Protein AF-X1PSM3-F1 (afdb_monomer_lite)

InterPro domains:
  IPR003000 Sirtuin family [PF02146] (12-45)
  IPR026590 Sirtuin family, catalytic core domain [PS50305] (1-72)
  IPR029035 DHS-like NAD/FAD-binding domain superfamily [SSF52467] (3-70)
  IPR050134 NAD-dependent sirtuin protein deacylases [PTHR11085] (3-70)

Foldseek 3Di:
DDDDPADEAEEEQVQQVVQVAAAQDPCLHPVNCVVVVHDHDDDDPPSGDHDPSNVVVVVCVVVVNHRYYHYD

Organism: NCBI:txid412755

Radius of gyration: 15.35 Å; chains: 1; bounding box: 39×18×39 Å

pLDDT: mean 94.05, std 6.53, range [58.28, 98.44]

Structure (mmCIF, N/CA/C/O backbone):
data_AF-X1PSM3-F1
#
_entry.id   AF-X1PSM3-F1
#
loop_
_atom_site.group_PDB
_atom_site.id
_atom_site.type_symbol
_atom_site.label_atom_id
_atom_site.label_alt_id
_atom_site.label_comp_id
_atom_site.label_asym_id
_atom_site.label_entity_id
_atom_site.label_seq_id
_atom_site.pdbx_PDB_ins_code
_atom_site.Cartn_x
_atom_site.Cartn_y
_atom_site.Cartn_z
_atom_site.occupancy
_atom_site.B_iso_or_equiv
_atom_site.auth_seq_id
_atom_site.auth_comp_id
_atom_site.auth_asym_id
_atom_site.auth_atom_id
_atom_site.pdbx_PDB_model_num
ATOM 1 N N . MET A 1 1 ? -23.715 7.952 7.816 1.00 58.28 1 MET A N 1
ATOM 2 C CA . MET A 1 1 ? -23.225 7.115 8.937 1.00 58.28 1 MET A CA 1
ATOM 3 C C . MET A 1 1 ? -22.657 5.846 8.314 1.00 58.28 1 MET A C 1
ATOM 5 O O . MET A 1 1 ? -23.253 5.392 7.349 1.00 58.28 1 MET A O 1
ATOM 9 N N . PHE A 1 2 ? -21.498 5.335 8.743 1.00 69.00 2 PHE A N 1
ATOM 10 C CA . PHE A 1 2 ? -20.932 4.120 8.132 1.00 69.00 2 PHE A CA 1
ATOM 11 C C . PHE A 1 2 ? -21.798 2.908 8.496 1.00 69.00 2 PHE A C 1
ATOM 13 O O . PHE A 1 2 ? -22.071 2.684 9.670 1.00 69.00 2 PHE A O 1
ATOM 20 N N . GLU A 1 3 ? -22.255 2.180 7.480 1.00 84.19 3 GLU A N 1
ATOM 21 C CA . GLU A 1 3 ? -23.311 1.159 7.585 1.00 84.19 3 GL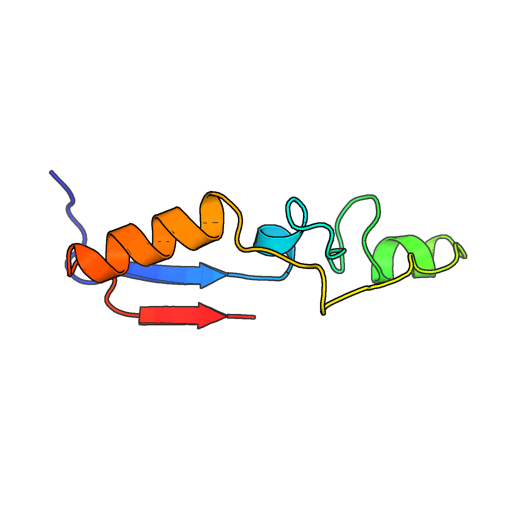U A CA 1
ATOM 22 C C . GLU A 1 3 ? -22.759 -0.265 7.787 1.00 84.19 3 GLU A C 1
ATOM 24 O O . GLU A 1 3 ? -23.450 -1.155 8.284 1.00 84.19 3 GLU A O 1
ATOM 29 N N . ALA A 1 4 ? -21.493 -0.490 7.425 1.00 91.06 4 ALA A N 1
ATOM 30 C CA . ALA A 1 4 ? -20.856 -1.796 7.523 1.00 91.06 4 ALA A CA 1
ATOM 31 C C . ALA A 1 4 ? -20.495 -2.142 8.977 1.00 91.06 4 ALA A C 1
ATOM 33 O O . ALA A 1 4 ? -19.787 -1.391 9.646 1.00 91.06 4 ALA A O 1
ATOM 34 N N . LYS A 1 5 ? -20.930 -3.322 9.438 1.00 92.62 5 LYS A N 1
ATOM 35 C CA . LYS A 1 5 ? -20.571 -3.867 10.762 1.00 92.62 5 LYS A CA 1
ATOM 36 C C . LYS A 1 5 ? -19.129 -4.382 10.826 1.00 92.62 5 LYS A C 1
ATOM 38 O O . LYS A 1 5 ? -18.518 -4.339 11.887 1.00 92.62 5 LYS A O 1
ATOM 43 N N . HIS A 1 6 ? -18.604 -4.867 9.699 1.00 95.56 6 HIS A N 1
ATOM 44 C CA . HIS A 1 6 ? -17.257 -5.421 9.587 1.00 95.56 6 HIS A CA 1
ATOM 45 C C . HIS A 1 6 ? -16.576 -4.885 8.329 1.00 95.56 6 HIS A C 1
ATOM 47 O O . HIS A 1 6 ? -16.975 -5.223 7.215 1.00 95.56 6 HIS A O 1
ATOM 53 N N . LEU A 1 7 ? -15.560 -4.041 8.506 1.00 96.12 7 LEU A N 1
ATOM 54 C CA . LEU A 1 7 ? -14.757 -3.514 7.407 1.00 96.12 7 LEU A CA 1
ATOM 55 C C . LEU A 1 7 ? -13.507 -4.373 7.234 1.00 96.12 7 LEU A C 1
ATOM 57 O O . LEU A 1 7 ? -12.680 -4.461 8.142 1.00 96.12 7 LEU A O 1
ATOM 61 N N . VAL A 1 8 ? -13.347 -4.957 6.051 1.00 97.38 8 VAL A N 1
ATOM 62 C CA . VAL A 1 8 ? -12.131 -5.670 5.653 1.00 97.38 8 VAL A CA 1
ATOM 63 C C . VAL A 1 8 ? -11.512 -4.940 4.472 1.00 97.38 8 VAL A C 1
ATOM 65 O O . VAL A 1 8 ? -12.206 -4.637 3.503 1.00 97.38 8 VAL A O 1
ATOM 68 N N . VAL A 1 9 ? -10.215 -4.651 4.555 1.00 97.94 9 VAL A N 1
ATOM 69 C CA . VAL A 1 9 ? -9.466 -4.006 3.472 1.00 97.94 9 VAL A CA 1
ATOM 70 C C . VAL A 1 9 ? -8.547 -5.034 2.827 1.00 97.94 9 VAL A C 1
ATOM 72 O O . VAL A 1 9 ? -7.739 -5.660 3.508 1.00 97.94 9 VAL A O 1
ATOM 75 N N . PHE A 1 10 ? -8.663 -5.183 1.510 1.00 98.38 10 PHE A N 1
ATOM 76 C CA . PHE A 1 10 ? -7.727 -5.946 0.693 1.00 98.38 10 PHE A CA 1
ATOM 77 C C . PHE A 1 10 ? -6.795 -4.964 -0.005 1.00 98.38 10 PHE A C 1
ATOM 79 O O . PHE A 1 10 ? -7.262 -4.049 -0.687 1.00 98.38 10 PHE A O 1
ATOM 86 N N . THR A 1 11 ? -5.491 -5.145 0.160 1.00 98.06 11 THR A N 1
ATOM 87 C CA . THR A 1 11 ? -4.482 -4.352 -0.543 1.00 98.06 11 THR A CA 1
ATOM 88 C C . THR A 1 11 ? -3.679 -5.242 -1.474 1.00 98.06 11 THR A C 1
ATOM 90 O O . THR A 1 11 ? -3.596 -6.451 -1.287 1.00 98.06 11 THR A O 1
ATOM 93 N N . GLY A 1 12 ? -3.090 -4.631 -2.494 1.00 97.75 12 GLY A N 1
ATOM 94 C CA . GLY A 1 12 ? -2.079 -5.271 -3.324 1.00 97.75 12 GLY A CA 1
ATOM 95 C C . GLY A 1 12 ? -0.945 -4.298 -3.610 1.00 97.75 12 GLY A C 1
ATOM 96 O O . GLY A 1 12 ? -1.016 -3.141 -3.195 1.00 97.75 12 GLY A O 1
ATOM 97 N N . ALA A 1 13 ? 0.053 -4.724 -4.389 1.00 96.50 13 ALA A N 1
ATOM 98 C CA . ALA A 1 13 ? 1.232 -3.908 -4.726 1.00 96.50 13 ALA A CA 1
ATOM 99 C C . ALA A 1 13 ? 0.925 -2.480 -5.233 1.00 96.50 13 ALA A C 1
ATOM 101 O O . ALA A 1 13 ? 1.739 -1.577 -5.062 1.00 96.50 13 ALA A O 1
ATOM 102 N N . GLY A 1 14 ? -0.261 -2.259 -5.814 1.00 96.50 14 GLY A N 1
ATOM 103 C CA . GLY A 1 14 ? -0.719 -0.940 -6.256 1.00 96.50 14 GLY A CA 1
ATOM 104 C C . GLY A 1 14 ? -0.684 0.133 -5.161 1.00 96.50 14 GLY A C 1
ATOM 105 O O . GLY A 1 14 ? -0.320 1.27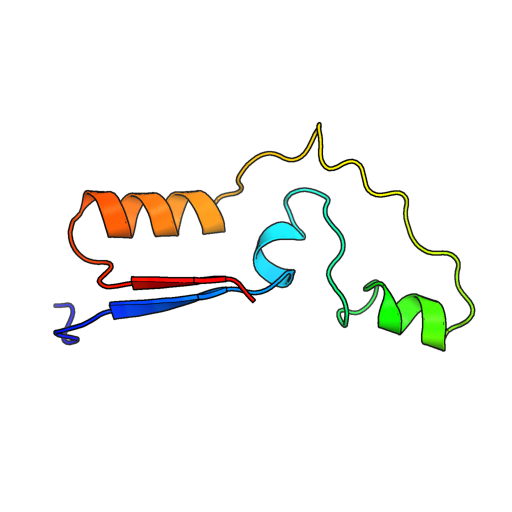2 -5.452 1.00 96.50 14 GLY A O 1
ATOM 106 N N . ILE A 1 15 ? -0.973 -0.226 -3.901 1.00 97.62 15 ILE A N 1
ATOM 107 C CA . ILE A 1 15 ? -0.952 0.731 -2.782 1.00 97.62 15 ILE A CA 1
ATOM 108 C C . ILE A 1 15 ? 0.448 1.301 -2.535 1.00 97.62 15 ILE A C 1
ATOM 110 O O . ILE A 1 15 ? 0.563 2.362 -1.942 1.00 97.62 15 ILE A O 1
ATOM 114 N N . SER A 1 16 ? 1.511 0.641 -2.997 1.00 96.69 16 SER A N 1
ATOM 115 C CA . SER A 1 16 ? 2.902 1.042 -2.756 1.00 96.69 16 SER A CA 1
ATOM 116 C C . SER A 1 16 ? 3.562 1.734 -3.953 1.00 96.69 16 SER A C 1
ATOM 118 O O . SER A 1 16 ? 4.736 2.092 -3.872 1.00 96.69 16 SER A O 1
ATOM 120 N N . THR A 1 17 ? 2.820 1.975 -5.039 1.00 95.31 17 THR A N 1
ATOM 121 C CA . THR A 1 17 ? 3.350 2.630 -6.251 1.00 95.31 17 THR A CA 1
ATOM 122 C C . THR A 1 17 ? 3.851 4.047 -5.990 1.00 95.31 17 THR A C 1
ATOM 124 O O . THR A 1 17 ? 4.946 4.404 -6.418 1.00 95.31 17 THR A O 1
ATOM 127 N N . GLU A 1 18 ? 3.112 4.825 -5.200 1.00 95.00 18 GLU A N 1
ATOM 128 C CA . GLU A 1 18 ? 3.520 6.165 -4.756 1.00 95.00 18 GLU A CA 1
ATOM 129 C C . GLU A 1 18 ? 4.675 6.138 -3.742 1.00 95.00 18 GLU A C 1
ATOM 131 O O . GLU A 1 18 ? 5.369 7.134 -3.574 1.00 95.00 18 GLU A O 1
ATOM 136 N N . SER A 1 19 ? 4.926 4.987 -3.108 1.00 95.19 19 SER A N 1
ATOM 137 C CA . SER A 1 19 ? 6.084 4.763 -2.228 1.00 95.19 19 SER A CA 1
ATOM 138 C C . SER A 1 19 ? 7.346 4.354 -3.003 1.00 95.19 19 SER A C 1
ATOM 140 O O . SER A 1 19 ? 8.326 3.921 -2.403 1.00 95.19 19 SER A O 1
ATOM 142 N N . GLY A 1 20 ? 7.327 4.443 -4.338 1.00 92.75 20 GLY A N 1
ATOM 143 C CA . GLY A 1 20 ? 8.462 4.110 -5.204 1.00 92.75 20 GLY A CA 1
ATOM 144 C C . GLY A 1 20 ? 8.624 2.617 -5.503 1.00 92.75 20 GLY A C 1
ATOM 145 O O . GLY A 1 20 ? 9.535 2.238 -6.241 1.00 92.75 20 GLY A O 1
ATOM 146 N N . LEU A 1 21 ? 7.737 1.760 -4.987 1.00 93.88 21 LEU A N 1
ATOM 147 C CA . LEU A 1 21 ? 7.760 0.326 -5.266 1.00 93.88 21 LEU A CA 1
ATOM 148 C C . LEU A 1 21 ? 6.910 0.020 -6.507 1.00 93.88 21 LEU A C 1
ATOM 150 O O . LEU A 1 21 ? 5.742 0.399 -6.557 1.00 93.88 21 LEU A O 1
ATOM 154 N N . PRO A 1 22 ? 7.445 -0.670 -7.528 1.00 94.44 22 PRO A N 1
ATOM 155 C CA . PRO A 1 22 ? 6.675 -0.978 -8.723 1.00 94.44 22 PRO A CA 1
ATOM 156 C C . PRO A 1 22 ? 5.563 -1.980 -8.409 1.00 94.44 22 PRO A C 1
ATOM 158 O O . PRO A 1 22 ? 5.774 -2.954 -7.683 1.00 94.44 22 PRO A O 1
ATOM 161 N N . ASP A 1 23 ? 4.402 -1.790 -9.032 1.00 95.62 23 ASP A N 1
ATOM 162 C CA . ASP A 1 23 ? 3.387 -2.834 -9.068 1.00 95.62 23 ASP A CA 1
ATOM 163 C C . ASP A 1 23 ? 3.771 -3.960 -10.049 1.00 95.62 23 ASP A C 1
ATOM 165 O O . ASP A 1 23 ? 4.811 -3.955 -10.717 1.00 95.62 23 ASP A O 1
ATOM 169 N N . PHE A 1 24 ? 2.904 -4.963 -10.142 1.00 95.88 24 PHE A N 1
ATOM 170 C CA . PHE A 1 24 ? 3.117 -6.092 -11.036 1.00 95.88 24 PHE A CA 1
ATOM 171 C C . PHE A 1 24 ? 2.566 -5.872 -12.449 1.00 95.88 24 PHE A C 1
ATOM 173 O O . PHE A 1 24 ? 3.188 -6.315 -13.411 1.00 95.88 24 PHE A O 1
ATOM 180 N N . ARG A 1 25 ? 1.387 -5.253 -12.587 1.00 96.69 25 ARG A N 1
ATOM 181 C CA . ARG A 1 25 ? 0.574 -5.286 -13.823 1.00 96.69 25 ARG A CA 1
ATOM 182 C C . ARG A 1 25 ? 0.108 -3.914 -14.313 1.00 96.69 25 ARG A C 1
ATOM 184 O O . ARG A 1 25 ? -0.611 -3.848 -15.306 1.00 96.69 25 ARG A O 1
ATOM 191 N N . GLY A 1 26 ? 0.492 -2.832 -13.646 1.00 95.69 2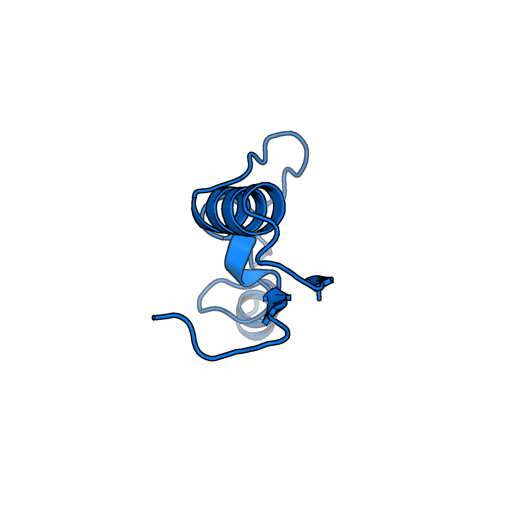6 GLY A N 1
ATOM 192 C CA . GLY A 1 26 ? 0.225 -1.479 -14.109 1.00 95.69 26 GLY A CA 1
ATOM 193 C C . GLY A 1 26 ? 0.981 -1.164 -15.402 1.00 95.69 26 GLY A C 1
ATOM 194 O O . GLY A 1 26 ? 1.751 -1.994 -15.899 1.00 95.69 26 GLY A O 1
ATOM 195 N N . PRO A 1 27 ? 0.804 0.043 -15.967 1.00 95.38 27 PRO A N 1
ATOM 196 C CA . PRO A 1 27 ? 1.405 0.429 -17.249 1.00 95.38 27 PRO A CA 1
ATOM 197 C C . PRO A 1 27 ? 2.925 0.213 -17.327 1.00 95.38 27 PRO A C 1
ATOM 199 O O . PRO A 1 27 ? 3.461 -0.097 -18.398 1.00 95.38 27 PRO A O 1
ATOM 202 N N . ASP A 1 28 ? 3.582 0.342 -16.172 1.00 93.75 28 ASP A N 1
ATOM 203 C CA . ASP A 1 28 ? 5.023 0.215 -15.966 1.00 93.75 28 ASP A CA 1
ATOM 204 C C . ASP A 1 28 ? 5.385 -0.875 -14.932 1.00 93.75 28 ASP A C 1
ATOM 206 O O . ASP A 1 28 ? 6.501 -0.903 -14.407 1.00 93.75 28 ASP A O 1
ATOM 210 N N . GLY A 1 29 ? 4.436 -1.772 -14.642 1.00 95.25 29 GLY A N 1
ATOM 211 C CA . GLY A 1 29 ? 4.594 -2.873 -13.699 1.00 95.25 29 GLY A CA 1
ATOM 212 C C . GLY A 1 29 ? 5.574 -3.940 -14.177 1.00 95.25 29 GLY A C 1
ATOM 213 O O . GLY A 1 29 ? 5.894 -4.035 -15.365 1.00 95.25 29 GLY A O 1
ATOM 214 N N . ILE A 1 30 ? 6.045 -4.773 -13.252 1.00 95.69 30 ILE A N 1
ATOM 215 C CA . ILE A 1 30 ? 7.093 -5.777 -13.510 1.00 95.69 30 ILE A CA 1
ATOM 216 C C . ILE A 1 30 ? 6.735 -6.684 -14.699 1.00 95.69 30 ILE A C 1
ATOM 218 O O . ILE A 1 30 ? 7.522 -6.812 -15.638 1.00 95.69 30 ILE A O 1
ATOM 222 N N . TRP A 1 31 ? 5.537 -7.270 -14.699 1.00 96.38 31 TRP A N 1
ATOM 223 C CA . TRP A 1 31 ? 5.089 -8.190 -15.747 1.00 96.38 31 TRP A CA 1
ATOM 224 C C . TRP A 1 31 ? 4.761 -7.464 -17.047 1.00 96.38 31 TRP A C 1
ATOM 226 O O . TRP A 1 31 ? 5.044 -7.978 -18.126 1.00 96.38 31 TRP A O 1
ATOM 236 N N . THR A 1 32 ? 4.249 -6.237 -16.960 1.00 96.81 32 THR A N 1
ATOM 237 C CA . THR A 1 32 ? 3.995 -5.393 -18.133 1.00 96.81 32 THR A CA 1
ATOM 238 C C . THR A 1 32 ? 5.291 -5.042 -18.860 1.00 96.81 32 THR A C 1
ATOM 240 O O . THR A 1 32 ? 5.347 -5.088 -20.087 1.00 96.81 32 THR A O 1
ATOM 243 N N . ARG A 1 33 ? 6.355 -4.715 -18.118 1.00 96.25 33 ARG A N 1
ATOM 244 C CA . ARG A 1 33 ? 7.678 -4.428 -18.686 1.00 96.25 33 ARG A CA 1
ATOM 245 C C . ARG A 1 33 ? 8.312 -5.682 -19.271 1.00 96.25 33 ARG A C 1
ATOM 247 O O . ARG A 1 33 ? 8.785 -5.631 -20.402 1.00 96.25 33 ARG A O 1
ATOM 254 N N . GLN A 1 34 ? 8.231 -6.806 -18.561 1.00 96.25 34 GLN A N 1
ATOM 255 C CA . GLN A 1 34 ? 8.720 -8.090 -19.059 1.00 96.25 34 GLN A CA 1
ATOM 256 C C . GLN A 1 34 ? 8.035 -8.494 -20.374 1.00 96.25 34 GLN A C 1
ATOM 258 O O . GLN A 1 34 ? 8.719 -8.865 -21.322 1.00 96.25 34 GLN A O 1
ATOM 263 N N . ALA A 1 35 ? 6.708 -8.356 -20.472 1.00 97.19 35 ALA A N 1
ATOM 264 C CA . ALA A 1 35 ? 5.958 -8.652 -21.696 1.00 97.19 35 ALA A CA 1
ATOM 265 C C . ALA A 1 35 ? 6.351 -7.748 -22.881 1.00 97.19 35 ALA A C 1
ATOM 267 O O . ALA A 1 35 ? 6.248 -8.158 -24.033 1.00 97.19 35 ALA A O 1
ATOM 268 N N . LYS A 1 36 ? 6.833 -6.531 -22.601 1.00 97.00 36 LYS A N 1
ATOM 269 C CA . LYS A 1 36 ? 7.358 -5.579 -23.595 1.00 97.00 36 LYS A CA 1
ATOM 270 C C . LYS A 1 36 ? 8.852 -5.777 -23.899 1.00 97.00 36 LYS A C 1
ATOM 272 O O . LYS A 1 36 ? 9.412 -4.992 -24.657 1.00 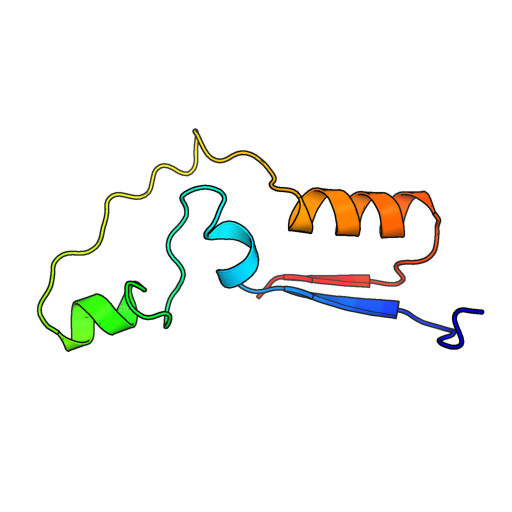97.00 36 LYS A O 1
ATOM 277 N N . GLY A 1 37 ? 9.518 -6.760 -23.283 1.00 96.69 37 GLY A N 1
ATOM 278 C CA . GLY A 1 37 ? 10.969 -6.949 -23.399 1.00 96.69 37 GLY A CA 1
ATOM 279 C C . GLY A 1 37 ? 11.799 -5.834 -22.749 1.00 96.69 37 GLY A C 1
ATOM 280 O O . GLY A 1 37 ? 12.967 -5.659 -23.083 1.00 96.69 37 GLY A O 1
ATOM 281 N N . LEU A 1 38 ? 11.207 -5.055 -21.839 1.00 95.38 38 LEU A N 1
ATOM 282 C CA . LEU A 1 38 ? 11.870 -3.956 -21.139 1.00 95.38 38 LEU A CA 1
ATOM 283 C C . LEU A 1 38 ? 12.512 -4.445 -19.830 1.00 95.38 38 LEU A C 1
ATOM 285 O O . LEU A 1 38 ? 11.934 -5.291 -19.142 1.00 95.38 38 LEU A O 1
ATOM 289 N N . PRO A 1 39 ? 13.655 -3.869 -19.412 1.00 92.00 39 PRO A N 1
ATOM 290 C CA . PRO A 1 39 ? 14.280 -4.223 -18.141 1.00 92.00 39 PRO A CA 1
ATOM 291 C C . PRO A 1 39 ? 13.398 -3.809 -16.959 1.00 92.00 39 PRO A C 1
ATOM 293 O O . PRO A 1 39 ? 12.714 -2.780 -17.012 1.00 92.00 39 PRO A O 1
ATOM 296 N N . THR A 1 40 ? 13.430 -4.571 -15.867 1.00 86.75 40 THR A N 1
ATOM 297 C CA . THR A 1 40 ? 12.757 -4.198 -14.613 1.00 86.75 40 THR A CA 1
ATOM 298 C C . THR A 1 40 ? 13.406 -2.960 -13.997 1.00 86.75 40 THR A C 1
ATOM 300 O O . THR A 1 40 ? 14.623 -2.799 -14.074 1.00 86.75 40 THR A O 1
ATOM 303 N N . LYS A 1 41 ? 12.616 -2.096 -13.350 1.00 82.69 41 LYS A N 1
ATOM 304 C CA . LYS A 1 41 ? 13.170 -0.973 -12.579 1.00 82.69 41 LYS A CA 1
ATOM 305 C C . LYS A 1 41 ? 13.857 -1.496 -11.302 1.00 82.69 41 LYS A C 1
ATOM 307 O O . LYS A 1 41 ? 13.368 -2.479 -10.735 1.00 82.69 41 LYS A O 1
ATOM 312 N N . PRO A 1 42 ? 14.961 -0.871 -10.849 1.00 81.56 42 PRO A N 1
ATOM 313 C CA . PRO A 1 42 ? 15.549 -1.166 -9.547 1.00 81.56 42 PRO A CA 1
ATOM 314 C C . PRO A 1 42 ? 14.506 -1.016 -8.438 1.00 81.56 42 PRO A C 1
ATOM 316 O O . PRO A 1 42 ? 13.662 -0.123 -8.495 1.00 81.56 42 PRO A O 1
ATOM 319 N N . ARG A 1 43 ? 14.556 -1.911 -7.452 1.00 84.81 43 ARG A N 1
ATOM 320 C CA . ARG A 1 43 ? 13.680 -1.891 -6.279 1.00 84.81 43 ARG A CA 1
ATOM 321 C C . ARG A 1 43 ? 14.549 -1.679 -5.060 1.00 84.81 43 ARG A C 1
ATOM 323 O O . ARG A 1 43 ? 15.344 -2.558 -4.738 1.00 84.81 43 ARG A O 1
ATOM 330 N N . ASP A 1 44 ? 14.381 -0.539 -4.411 1.00 88.38 44 ASP A N 1
ATOM 331 C CA . ASP A 1 44 ? 14.929 -0.315 -3.085 1.00 88.38 44 ASP A CA 1
ATOM 332 C C . ASP A 1 44 ? 13.784 -0.365 -2.074 1.00 88.38 44 ASP A C 1
ATOM 334 O O . ASP A 1 44 ? 12.927 0.513 -2.029 1.00 88.38 44 ASP A O 1
ATOM 338 N N . PHE A 1 45 ? 13.741 -1.450 -1.306 1.00 89.12 45 PHE A N 1
ATOM 339 C CA . PHE A 1 45 ? 12.761 -1.608 -0.235 1.00 89.12 45 PHE A CA 1
ATOM 340 C C . PHE A 1 45 ? 13.174 -0.865 1.033 1.00 89.12 45 PHE A C 1
ATOM 342 O O . PHE A 1 45 ? 12.318 -0.571 1.858 1.00 89.12 45 PHE A O 1
ATOM 349 N N . SER A 1 46 ? 14.466 -0.574 1.200 1.00 93.12 46 SER A N 1
ATOM 350 C CA . SER A 1 46 ? 14.981 0.062 2.412 1.00 93.12 46 SER A CA 1
ATOM 351 C C . SER A 1 46 ? 14.635 1.547 2.483 1.00 93.12 46 SER A C 1
ATOM 353 O O . SER A 1 46 ? 14.495 2.086 3.575 1.00 93.12 46 SER A O 1
ATOM 355 N N . SER A 1 47 ? 14.443 2.187 1.328 1.00 90.75 47 SER A N 1
ATOM 356 C CA . SER A 1 47 ? 14.063 3.595 1.214 1.00 90.75 47 SER A CA 1
ATOM 357 C C . SER A 1 47 ? 12.550 3.830 1.141 1.00 90.75 47 SER A C 1
ATOM 359 O O . SER A 1 47 ? 12.123 4.968 0.957 1.00 90.75 47 SER A O 1
ATOM 361 N N . ALA A 1 48 ? 11.734 2.772 1.161 1.00 94.62 48 ALA A N 1
ATOM 362 C CA . ALA A 1 48 ? 10.295 2.888 0.958 1.00 94.62 48 ALA A CA 1
ATOM 363 C C . ALA A 1 48 ? 9.594 3.333 2.249 1.00 94.62 48 ALA A C 1
ATOM 365 O O . ALA A 1 48 ? 9.686 2.665 3.275 1.00 94.62 48 ALA A O 1
ATOM 366 N N . GLU A 1 49 ? 8.829 4.420 2.164 1.00 96.31 49 GLU A N 1
ATOM 367 C CA . GLU A 1 49 ? 8.045 4.957 3.281 1.00 96.31 49 GLU A CA 1
ATOM 368 C C . GLU A 1 49 ? 6.534 4.754 3.059 1.00 96.31 49 GLU A C 1
ATOM 370 O O . GLU A 1 49 ? 6.063 4.777 1.910 1.00 96.31 49 GLU A O 1
ATOM 375 N N . PRO A 1 50 ? 5.728 4.578 4.126 1.00 97.44 50 PRO A N 1
ATOM 376 C CA . PRO A 1 50 ? 4.275 4.512 4.011 1.00 97.44 50 PRO A CA 1
ATOM 377 C C . PRO A 1 50 ? 3.692 5.794 3.400 1.00 97.44 50 PRO A C 1
ATOM 379 O O . PRO A 1 50 ? 3.928 6.897 3.887 1.00 97.44 50 PRO A O 1
ATOM 382 N N . ASN A 1 51 ? 2.877 5.650 2.356 1.00 97.25 51 ASN A N 1
ATOM 383 C CA . ASN A 1 51 ? 2.146 6.775 1.762 1.00 97.25 51 ASN A CA 1
ATOM 384 C C . ASN A 1 51 ? 0.764 6.989 2.411 1.00 97.25 51 ASN A C 1
ATOM 386 O O . ASN A 1 51 ? 0.350 6.258 3.315 1.00 97.25 51 ASN A O 1
ATOM 390 N N . ALA A 1 52 ? 0.018 7.975 1.905 1.00 98.25 52 ALA A N 1
ATOM 391 C CA . ALA A 1 52 ? -1.304 8.342 2.409 1.00 98.25 52 ALA A CA 1
ATOM 392 C C . ALA A 1 52 ? -2.296 7.165 2.461 1.00 98.25 52 ALA A C 1
ATOM 394 O O . ALA A 1 52 ? -3.072 7.071 3.410 1.00 98.25 52 ALA A O 1
ATOM 395 N N . GLY A 1 53 ? -2.248 6.239 1.497 1.00 97.69 53 GLY A N 1
ATOM 396 C CA . GLY A 1 53 ? -3.100 5.048 1.496 1.00 97.69 53 GLY A CA 1
ATOM 397 C C . GLY A 1 53 ? -2.818 4.126 2.684 1.00 97.69 53 GLY A C 1
ATOM 398 O O . GLY A 1 53 ? -3.745 3.666 3.350 1.00 97.69 53 GLY A O 1
ATOM 399 N N . HIS A 1 54 ? -1.540 3.913 3.007 1.00 98.44 54 HIS A N 1
ATOM 400 C CA . HIS A 1 54 ? -1.138 3.134 4.180 1.00 98.44 54 HIS A CA 1
ATOM 401 C C . HIS A 1 54 ? -1.560 3.831 5.480 1.00 98.44 54 HIS A C 1
ATOM 403 O O . HIS A 1 54 ? -2.113 3.192 6.376 1.00 98.44 54 HIS A O 1
ATOM 409 N N . LEU A 1 55 ? -1.345 5.148 5.571 1.00 98.44 55 LEU A N 1
ATOM 410 C CA . LEU A 1 55 ? -1.697 5.935 6.755 1.00 98.44 55 LEU A CA 1
ATOM 411 C C . LEU A 1 55 ? -3.213 5.974 6.993 1.00 98.44 55 LEU A C 1
ATOM 413 O O . LEU A 1 55 ? -3.652 5.821 8.128 1.00 98.44 55 LEU A O 1
ATOM 417 N N . ALA A 1 56 ? -4.022 6.058 5.936 1.00 98.19 56 ALA A N 1
ATOM 418 C CA . ALA A 1 56 ? -5.476 5.994 6.052 1.00 98.19 56 ALA A CA 1
ATOM 419 C C . ALA A 1 56 ? -5.960 4.649 6.626 1.00 98.19 56 ALA A C 1
ATOM 421 O O . ALA A 1 56 ? -6.879 4.615 7.445 1.00 98.19 56 ALA A O 1
ATOM 422 N N . ILE A 1 57 ? -5.325 3.533 6.247 1.00 98.19 57 ILE A N 1
ATOM 423 C CA . ILE A 1 57 ? -5.623 2.211 6.824 1.00 98.19 57 ILE A CA 1
ATOM 424 C C . ILE A 1 57 ? -5.247 2.179 8.311 1.00 98.19 57 ILE A C 1
ATOM 426 O O . ILE A 1 57 ? -6.015 1.665 9.128 1.00 98.19 57 ILE A O 1
ATOM 430 N N . VAL A 1 58 ? -4.110 2.775 8.682 1.00 98.25 58 VAL A N 1
ATOM 431 C CA . VAL A 1 58 ? -3.710 2.924 10.090 1.00 98.25 58 VAL A CA 1
ATOM 432 C C . VAL A 1 58 ? -4.734 3.749 10.869 1.00 98.25 58 VAL A C 1
ATOM 434 O O . VAL A 1 58 ? -5.085 3.377 11.988 1.00 98.25 58 VAL A O 1
ATOM 437 N N . ASP A 1 59 ? -5.258 4.829 10.298 1.00 98.19 59 ASP A N 1
ATOM 438 C CA . ASP A 1 59 ? -6.277 5.648 10.954 1.00 98.19 59 ASP A CA 1
ATOM 439 C C . ASP A 1 59 ? -7.593 4.881 11.132 1.00 98.19 59 ASP A C 1
ATOM 441 O O . ASP A 1 59 ? -8.195 4.926 12.206 1.00 98.19 59 ASP A O 1
ATOM 445 N N . LEU A 1 60 ? -8.009 4.086 10.141 1.00 96.94 60 LEU A N 1
ATOM 446 C CA . LEU A 1 60 ? -9.161 3.186 10.273 1.00 96.94 60 LEU A CA 1
ATOM 447 C C . LEU A 1 60 ? -8.959 2.144 11.381 1.00 96.94 60 LEU A C 1
ATOM 449 O O . LEU A 1 60 ? -9.903 1.846 12.118 1.00 96.94 60 LEU A O 1
ATOM 453 N N . GLN A 1 61 ? -7.741 1.622 11.531 1.00 97.25 61 GLN A N 1
ATOM 454 C CA . GLN A 1 61 ? -7.386 0.723 12.628 1.00 97.25 61 GLN A CA 1
ATOM 455 C C . GLN A 1 61 ? -7.447 1.441 13.983 1.00 97.25 61 GLN A C 1
ATOM 457 O O . GLN A 1 61 ? -8.087 0.945 14.908 1.00 97.25 61 GLN A O 1
ATOM 462 N N . LYS A 1 62 ? -6.837 2.626 14.105 1.00 97.62 62 LYS A N 1
ATOM 463 C CA . LYS A 1 62 ? -6.827 3.426 15.345 1.00 97.62 62 LYS A CA 1
ATOM 464 C C . LYS A 1 62 ? -8.229 3.837 15.789 1.00 97.62 62 LYS A C 1
ATOM 466 O O . LYS A 1 62 ? -8.500 3.897 16.983 1.00 97.62 62 LYS A O 1
ATOM 471 N N . LEU A 1 63 ? -9.127 4.088 14.839 1.00 96.38 63 LEU A N 1
ATOM 472 C CA . LEU A 1 63 ? -10.533 4.398 15.106 1.00 96.38 63 LEU A CA 1
ATOM 473 C C . LEU A 1 63 ? -11.372 3.166 15.489 1.00 96.38 63 LEU A C 1
ATOM 475 O O . LEU A 1 63 ? -12.575 3.309 15.698 1.00 96.38 63 LEU A O 1
ATOM 479 N N . GLY A 1 64 ? -10.786 1.963 15.527 1.00 95.44 64 GLY A N 1
ATOM 480 C CA . GLY A 1 64 ? -11.509 0.716 15.787 1.00 95.44 64 GLY A CA 1
ATOM 481 C C . GLY A 1 64 ? -12.495 0.339 14.678 1.00 95.44 64 GLY A C 1
ATOM 482 O O . GLY A 1 64 ? -13.425 -0.428 14.914 1.00 95.44 64 GLY A O 1
ATOM 483 N N . LYS A 1 65 ? -12.330 0.904 13.474 1.00 95.25 65 LYS A N 1
ATOM 484 C CA . LYS A 1 65 ? -13.238 0.689 12.338 1.00 95.25 65 LYS A CA 1
ATOM 485 C C . LYS A 1 65 ? -12.792 -0.450 11.434 1.00 95.25 65 LYS A C 1
ATOM 487 O O . LYS A 1 65 ? -13.634 -1.046 10.775 1.00 95.25 65 LYS A O 1
ATOM 492 N N . LEU A 1 66 ? -11.494 -0.738 11.378 1.00 96.81 66 LEU A N 1
ATOM 493 C CA . LEU A 1 66 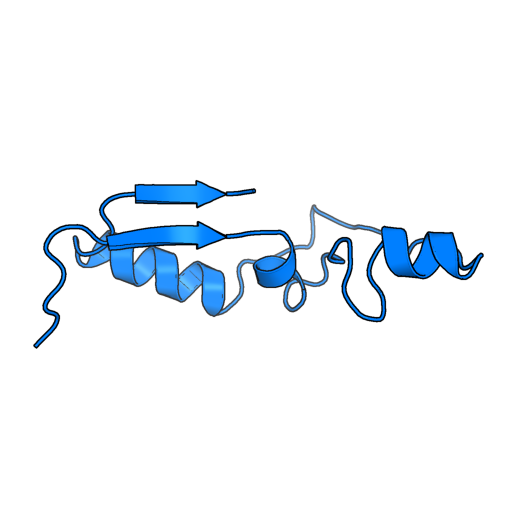? -10.946 -1.822 10.569 1.00 96.81 66 LEU A CA 1
ATOM 494 C C . LEU A 1 66 ? -11.048 -3.151 11.322 1.00 96.81 66 LEU A C 1
ATOM 496 O O . LEU A 1 66 ? -10.425 -3.319 12.365 1.00 96.81 66 LEU A O 1
ATOM 500 N N . SER A 1 67 ? -11.812 -4.100 10.784 1.00 97.38 67 SER A N 1
ATOM 501 C CA . SER A 1 67 ? -11.902 -5.452 11.342 1.00 97.38 67 SER A CA 1
ATOM 502 C C . SER A 1 67 ? -10.713 -6.317 10.931 1.00 97.38 67 SER A C 1
ATOM 504 O O . SER A 1 67 ? -10.222 -7.092 11.746 1.00 97.38 67 SER A O 1
ATOM 506 N N . PHE A 1 68 ? -10.253 -6.206 9.680 1.00 97.94 68 PHE A N 1
ATOM 507 C CA . PHE A 1 68 ? -9.103 -6.975 9.202 1.00 97.94 68 PHE A CA 1
ATOM 508 C C . PHE A 1 68 ? -8.438 -6.341 7.969 1.00 97.94 68 PHE A C 1
ATOM 510 O O . PHE A 1 68 ? -9.106 -5.690 7.163 1.00 97.94 68 PHE A O 1
ATOM 517 N N . LEU A 1 69 ? -7.132 -6.567 7.810 1.00 98.00 69 LEU A N 1
ATOM 518 C CA . LEU A 1 69 ? -6.334 -6.166 6.647 1.00 98.00 69 LEU A CA 1
ATOM 519 C C . LEU A 1 69 ? -5.746 -7.412 5.984 1.00 98.00 69 LEU A C 1
ATOM 521 O O . LEU A 1 69 ? -5.097 -8.216 6.649 1.00 98.00 69 LEU A O 1
ATOM 525 N N . ILE A 1 70 ? -5.946 -7.549 4.675 1.00 98.12 70 ILE A N 1
ATOM 526 C CA . ILE A 1 70 ? -5.445 -8.668 3.874 1.00 98.12 70 ILE A CA 1
ATOM 527 C C . ILE A 1 70 ? -4.492 -8.117 2.802 1.00 98.12 70 ILE A C 1
ATOM 529 O O . ILE A 1 70 ? -4.967 -7.552 1.814 1.00 98.12 70 ILE A O 1
ATOM 533 N N . PRO A 1 71 ? -3.165 -8.248 2.986 1.00 93.88 71 PRO A N 1
ATOM 534 C CA . PRO A 1 71 ? -2.178 -7.847 1.986 1.00 93.88 71 PRO A CA 1
ATOM 535 C C . PRO A 1 71 ? -1.935 -8.965 0.959 1.00 93.88 71 PRO A C 1
ATOM 537 O O . PRO A 1 71 ? -1.753 -10.119 1.349 1.00 93.88 71 PRO A O 1
ATOM 540 N N . MET A 1 72 ? -1.922 -8.622 -0.335 1.00 84.12 72 MET A N 1
ATOM 541 C CA . MET A 1 72 ? -1.774 -9.548 -1.474 1.00 84.12 72 MET A CA 1
ATOM 542 C C . MET A 1 72 ? -0.613 -9.192 -2.410 1.00 84.12 72 MET A C 1
ATOM 544 O O . MET A 1 72 ? -0.306 -7.989 -2.587 1.00 84.12 72 MET A O 1
#

Secondary structure (DSSP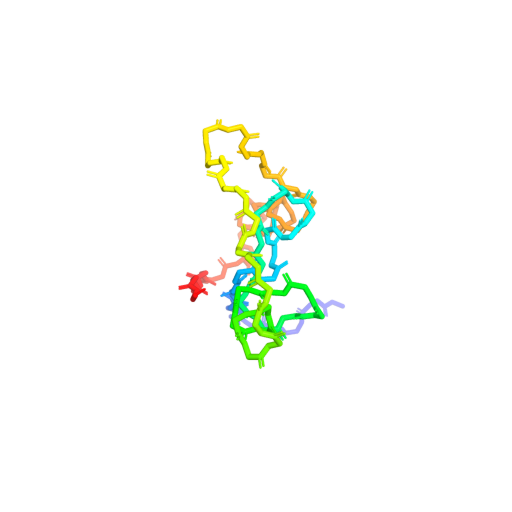, 8-state):
----SSEEEEE-GGGGGGGT---SSSTT-HHHHHHTTPPPPP--STT----HHHHHHHHHHHTT-EEEEEE-

Sequence (72 aa):
MFEAKHLVVFTGAGISTESGLPDFRGPDGIWTRQAKGLPTKPRDFSSAEPNAGHLAIVDLQKLGKLSFLIPM